Protein AF-A0A1T4RCB4-F1 (afdb_monomer_lite)

Structure (mmCIF, N/CA/C/O backbone):
data_AF-A0A1T4RCB4-F1
#
_entry.id   AF-A0A1T4RCB4-F1
#
loop_
_atom_site.group_PDB
_atom_site.id
_atom_site.type_symbol
_atom_site.label_atom_id
_atom_site.label_alt_id
_atom_site.label_comp_id
_atom_site.label_asym_id
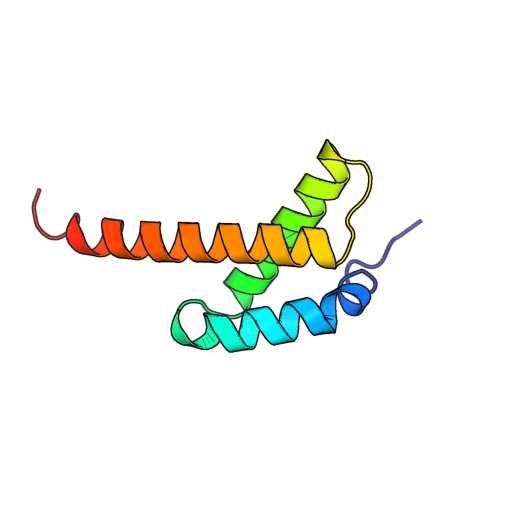_atom_site.label_entity_id
_atom_site.label_seq_id
_atom_site.pdbx_PDB_ins_code
_atom_site.Cartn_x
_atom_site.Cartn_y
_atom_site.Cartn_z
_atom_site.occupancy
_atom_site.B_iso_or_equiv
_atom_site.auth_seq_id
_atom_site.auth_comp_id
_atom_site.auth_asym_id
_atom_site.auth_atom_id
_atom_site.pdbx_PDB_model_num
ATOM 1 N N . MET A 1 1 ? 2.039 -12.947 25.307 1.00 37.69 1 MET A N 1
ATOM 2 C CA . MET A 1 1 ? 0.956 -12.805 24.313 1.00 37.69 1 MET A CA 1
ATOM 3 C C . MET A 1 1 ? 1.595 -12.835 22.934 1.00 37.69 1 MET A C 1
ATOM 5 O O . MET A 1 1 ? 2.317 -11.910 22.598 1.00 37.69 1 MET A O 1
ATOM 9 N N . THR A 1 2 ? 1.458 -13.935 22.197 1.00 40.69 2 THR A N 1
ATOM 10 C CA . THR A 1 2 ? 2.036 -14.107 20.856 1.00 40.69 2 THR A CA 1
ATOM 11 C C . THR A 1 2 ? 0.978 -13.739 19.821 1.00 40.69 2 THR A C 1
ATOM 13 O O . THR A 1 2 ? 0.170 -14.585 19.445 1.00 40.69 2 THR A O 1
ATOM 16 N N . GLU A 1 3 ? 0.937 -12.479 19.386 1.00 42.16 3 GLU A N 1
ATOM 17 C CA . GLU A 1 3 ? 0.145 -12.115 18.209 1.00 42.16 3 GLU A CA 1
ATOM 18 C C . GLU A 1 3 ? 0.741 -12.837 16.998 1.00 42.16 3 GLU A C 1
ATOM 20 O O . GLU A 1 3 ? 1.855 -12.555 16.556 1.00 42.16 3 GLU A O 1
ATOM 25 N N . THR A 1 4 ? 0.026 -13.840 16.498 1.00 43.91 4 THR A N 1
ATOM 26 C CA . THR A 1 4 ? 0.426 -14.611 15.326 1.00 43.91 4 THR A CA 1
ATOM 27 C C . THR A 1 4 ? 0.508 -13.654 14.126 1.00 43.91 4 THR A C 1
ATOM 29 O O . THR A 1 4 ? -0.512 -13.056 13.772 1.00 43.91 4 THR A O 1
ATOM 32 N N . PRO A 1 5 ? 1.663 -13.504 13.447 1.00 54.56 5 PRO A N 1
ATOM 33 C CA . PRO A 1 5 ? 1.852 -12.533 12.357 1.00 54.56 5 PRO A CA 1
ATOM 34 C C . PRO A 1 5 ? 0.947 -12.749 11.125 1.00 54.56 5 PRO A C 1
ATOM 36 O O . PRO A 1 5 ? 0.958 -11.937 10.206 1.00 54.56 5 PRO A O 1
ATOM 39 N N . THR A 1 6 ? 0.148 -13.820 11.109 1.00 50.91 6 THR A N 1
ATOM 40 C CA . THR A 1 6 ? -0.824 -14.174 10.063 1.00 50.91 6 THR A CA 1
ATOM 41 C C . THR A 1 6 ? -2.209 -13.546 10.261 1.00 50.91 6 THR A C 1
ATOM 43 O O . THR A 1 6 ? -2.843 -13.176 9.278 1.00 50.91 6 THR A O 1
ATOM 46 N N . ALA A 1 7 ? -2.693 -13.371 11.498 1.00 51.12 7 ALA A N 1
ATOM 47 C CA . ALA A 1 7 ? -4.070 -12.908 11.726 1.00 51.12 7 ALA A CA 1
ATOM 48 C C . ALA A 1 7 ? -4.282 -11.471 11.228 1.00 51.12 7 ALA A C 1
ATOM 50 O O . ALA A 1 7 ? -5.261 -11.165 10.554 1.00 51.12 7 ALA A O 1
ATOM 51 N N . ALA A 1 8 ? -3.288 -10.619 11.455 1.00 54.44 8 ALA A N 1
ATOM 52 C CA . ALA A 1 8 ? -3.308 -9.236 11.011 1.00 54.44 8 ALA A CA 1
ATOM 53 C C . ALA A 1 8 ? -2.846 -9.044 9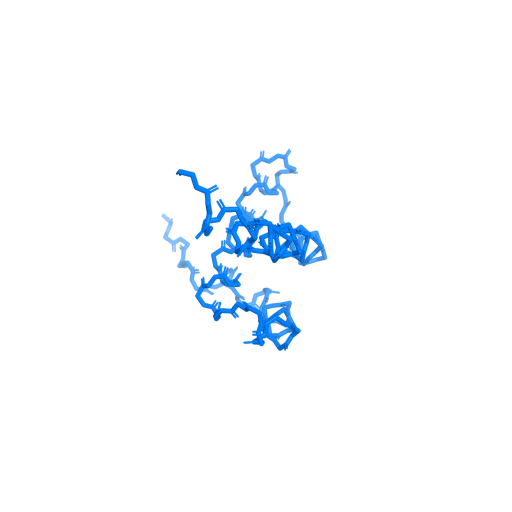.556 1.00 54.44 8 ALA A C 1
ATOM 55 O O . ALA A 1 8 ? -2.475 -7.941 9.172 1.00 54.44 8 ALA A O 1
ATOM 56 N N . LEU A 1 9 ? -2.795 -10.116 8.758 1.00 60.66 9 LEU A N 1
ATOM 57 C CA . LEU A 1 9 ? -2.806 -10.044 7.295 1.00 60.66 9 LEU A CA 1
ATOM 58 C C . LEU A 1 9 ? -4.207 -10.329 6.746 1.00 60.66 9 LEU A C 1
ATOM 60 O O . LEU A 1 9 ? -4.516 -9.868 5.655 1.00 60.66 9 LEU A O 1
ATOM 64 N N . HIS A 1 10 ? -5.068 -11.026 7.499 1.00 68.19 10 HIS A N 1
ATOM 65 C CA . HIS A 1 10 ? -6.424 -11.356 7.056 1.00 68.19 10 HIS A CA 1
ATOM 66 C C . HIS A 1 10 ? -7.289 -10.093 6.925 1.00 68.19 10 HIS A C 1
ATOM 68 O O . HIS A 1 10 ? -7.977 -9.922 5.926 1.00 68.19 10 HIS A O 1
ATOM 74 N N . GLU A 1 11 ? -7.189 -9.147 7.864 1.00 75.25 11 GLU A N 1
ATOM 75 C CA . GLU A 1 11 ? -7.916 -7.865 7.781 1.00 75.25 11 GLU A CA 1
ATOM 76 C C . GLU A 1 11 ? -7.512 -7.021 6.553 1.00 75.25 11 GLU A C 1
ATOM 78 O O . GLU A 1 11 ? -8.317 -6.258 6.024 1.00 75.25 11 GLU A O 1
ATOM 83 N N . PHE A 1 12 ? -6.282 -7.204 6.059 1.00 79.44 12 PHE A N 1
ATOM 84 C CA . PHE A 1 12 ? -5.767 -6.553 4.854 1.00 79.44 12 PHE A CA 1
ATOM 85 C C . PHE A 1 12 ? -5.769 -7.484 3.639 1.00 79.44 12 PHE A C 1
ATOM 87 O O . PHE A 1 12 ? -5.271 -7.089 2.591 1.00 79.44 12 PHE A O 1
ATOM 94 N N . ALA A 1 13 ? -6.320 -8.697 3.733 1.00 81.69 13 ALA A N 1
ATOM 95 C CA . ALA A 1 13 ? -6.384 -9.640 2.621 1.00 81.69 13 ALA A CA 1
ATOM 96 C C . ALA A 1 13 ? -7.050 -9.047 1.364 1.00 81.69 13 ALA A C 1
ATOM 98 O O . ALA A 1 13 ? -6.447 -9.160 0.298 1.00 81.69 13 ALA A O 1
ATOM 99 N N . PRO A 1 14 ? -8.207 -8.349 1.439 1.00 84.56 14 PRO A N 1
ATOM 100 C CA . PRO A 1 14 ? -8.804 -7.742 0.244 1.00 84.56 14 PRO A CA 1
ATOM 101 C C . PRO A 1 14 ? -7.953 -6.605 -0.342 1.00 84.56 14 PRO A C 1
ATOM 103 O O . PRO A 1 14 ? -7.929 -6.408 -1.554 1.00 84.56 14 PRO A O 1
ATOM 106 N N . VAL A 1 15 ? -7.231 -5.869 0.507 1.00 85.94 15 VAL A N 1
ATOM 107 C CA . VAL A 1 15 ? -6.293 -4.814 0.088 1.00 85.94 15 VAL A CA 1
ATOM 108 C C . VAL A 1 15 ? -5.075 -5.430 -0.604 1.00 85.94 15 VAL A C 1
ATOM 110 O O . VAL A 1 15 ? -4.643 -4.968 -1.658 1.00 85.94 15 VAL A O 1
ATOM 113 N N . MET A 1 16 ? -4.535 -6.506 -0.029 1.00 84.44 16 MET A N 1
ATOM 114 C CA . MET A 1 16 ? -3.398 -7.241 -0.571 1.00 84.44 16 MET A CA 1
ATOM 115 C C . MET A 1 16 ? -3.725 -7.882 -1.912 1.00 84.44 16 MET A C 1
ATOM 117 O O . MET A 1 16 ? -2.894 -7.810 -2.808 1.00 84.44 16 MET A O 1
ATOM 121 N N . ASP A 1 17 ? -4.912 -8.469 -2.060 1.00 87.25 17 ASP A N 1
ATOM 122 C CA . ASP A 1 17 ? -5.364 -9.077 -3.311 1.00 87.25 17 ASP A CA 1
ATOM 123 C C . ASP A 1 17 ? -5.475 -8.037 -4.435 1.00 87.25 17 ASP A C 1
ATOM 125 O O . ASP A 1 17 ? -4.879 -8.213 -5.497 1.00 87.25 17 ASP A O 1
ATOM 129 N N . LYS A 1 18 ? -6.103 -6.884 -4.159 1.00 88.25 18 LYS A N 1
ATOM 130 C CA . LYS A 1 18 ? -6.180 -5.763 -5.110 1.00 88.25 18 LYS A CA 1
ATOM 131 C C . LYS A 1 18 ? -4.808 -5.250 -5.530 1.00 88.25 18 LYS A C 1
ATOM 133 O O . LYS A 1 18 ? -4.537 -5.141 -6.721 1.00 88.25 18 LYS A O 1
ATOM 138 N N . LEU A 1 19 ? -3.940 -4.945 -4.562 1.00 86.88 19 LEU A N 1
ATOM 139 C CA . LEU A 1 19 ? -2.590 -4.449 -4.840 1.00 86.88 19 LEU A CA 1
ATOM 140 C C . LEU A 1 19 ? -1.763 -5.495 -5.589 1.00 86.88 19 LEU A C 1
ATOM 142 O O . LEU A 1 19 ? -1.010 -5.163 -6.495 1.00 86.88 19 LEU A O 1
ATOM 146 N N . ARG A 1 20 ? -1.905 -6.771 -5.235 1.00 87.19 20 ARG A N 1
ATOM 147 C CA . ARG A 1 20 ? -1.230 -7.857 -5.936 1.00 87.19 20 ARG A CA 1
ATOM 148 C C . ARG A 1 20 ? -1.704 -7.946 -7.380 1.00 87.19 20 ARG A C 1
ATOM 150 O O . ARG A 1 20 ? -0.854 -8.090 -8.240 1.00 87.19 20 ARG A O 1
ATOM 157 N N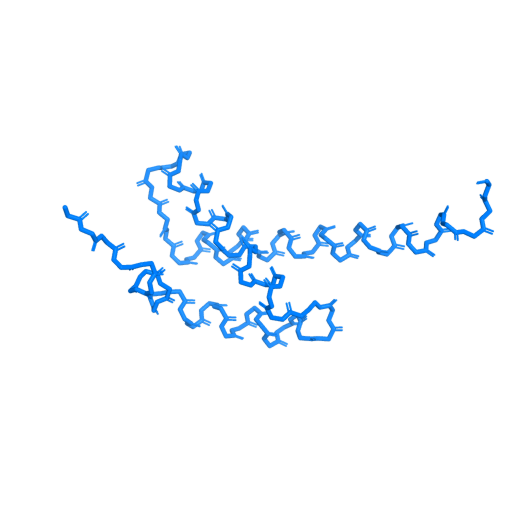 . ALA A 1 21 ? -3.004 -7.842 -7.648 1.00 88.62 21 ALA A N 1
ATOM 158 C CA . ALA A 1 21 ? -3.539 -7.871 -9.005 1.00 88.62 21 ALA A CA 1
ATOM 159 C C . ALA A 1 21 ? -3.118 -6.638 -9.827 1.00 88.62 21 ALA A C 1
ATOM 161 O O . ALA A 1 21 ? -2.691 -6.795 -10.966 1.00 88.62 21 ALA A O 1
ATOM 162 N N . GLU A 1 22 ? -3.178 -5.431 -9.251 1.00 87.75 22 GLU A N 1
ATOM 163 C CA . GLU A 1 22 ? -2.754 -4.192 -9.928 1.00 87.75 22 GLU A CA 1
ATOM 164 C C . GLU A 1 22 ? -1.264 -4.190 -10.272 1.00 87.75 22 GLU A C 1
ATOM 166 O O . GLU A 1 22 ? -0.875 -3.755 -11.351 1.00 87.75 22 GLU A O 1
ATOM 171 N N . PHE A 1 23 ? -0.426 -4.661 -9.350 1.00 87.00 23 PHE A N 1
ATOM 172 C CA . PHE A 1 23 ? 1.024 -4.606 -9.498 1.00 87.00 23 PHE A CA 1
ATOM 173 C C . PHE A 1 23 ? 1.638 -5.946 -9.914 1.00 87.00 23 PHE A C 1
ATOM 175 O O . PHE A 1 23 ? 2.859 -6.031 -9.943 1.00 87.00 23 PHE A O 1
ATOM 182 N N . ALA A 1 24 ? 0.846 -6.967 -10.264 1.00 85.06 24 ALA A N 1
ATOM 183 C CA . ALA A 1 24 ? 1.346 -8.300 -10.635 1.00 85.06 24 ALA A CA 1
ATOM 184 C C . ALA A 1 24 ? 2.357 -8.260 -11.789 1.00 85.06 24 ALA A C 1
ATOM 186 O O . ALA A 1 24 ? 3.308 -9.038 -11.804 1.00 85.06 24 ALA A O 1
ATOM 187 N N . ASP A 1 25 ? 2.145 -7.347 -12.738 1.00 83.94 25 ASP A N 1
ATOM 188 C CA . ASP A 1 25 ? 3.004 -7.153 -13.909 1.00 83.94 25 ASP A CA 1
ATOM 189 C C . ASP A 1 25 ? 4.289 -6.369 -13.575 1.00 83.94 25 ASP A C 1
ATOM 191 O O . ASP A 1 25 ? 5.336 -6.564 -14.185 1.00 83.94 25 ASP A O 1
ATOM 195 N N . VAL A 1 26 ? 4.235 -5.518 -12.545 1.00 85.06 26 VAL A N 1
ATOM 196 C CA . VAL A 1 26 ? 5.319 -4.592 -12.178 1.00 85.06 26 VAL A CA 1
ATOM 197 C C . VAL A 1 26 ? 6.218 -5.168 -11.080 1.00 85.06 26 VAL A C 1
ATOM 199 O O . VAL A 1 26 ? 7.436 -4.976 -11.075 1.00 85.06 26 VAL A O 1
ATOM 202 N N . HIS A 1 27 ? 5.625 -5.855 -10.105 1.00 84.56 27 HIS A N 1
ATOM 203 C CA . HIS A 1 27 ? 6.287 -6.319 -8.897 1.00 84.56 27 HIS A CA 1
ATOM 204 C C . HIS A 1 27 ? 5.806 -7.715 -8.486 1.00 84.56 27 HIS A C 1
ATOM 206 O O . HIS A 1 27 ? 4.606 -7.984 -8.457 1.00 84.56 27 HIS A O 1
ATOM 212 N N . PRO A 1 28 ? 6.721 -8.597 -8.046 1.00 85.06 28 PRO A N 1
ATOM 213 C CA . PRO A 1 28 ? 6.327 -9.880 -7.491 1.00 85.06 28 PRO A CA 1
ATOM 214 C C . PRO A 1 28 ? 5.564 -9.689 -6.176 1.00 85.06 28 PRO A C 1
ATOM 216 O O . PRO A 1 28 ? 5.788 -8.745 -5.412 1.00 85.06 28 PRO A O 1
ATOM 219 N N . GLU A 1 29 ? 4.710 -10.654 -5.854 1.00 83.19 29 GLU A N 1
ATOM 220 C CA . GLU A 1 29 ? 3.849 -10.638 -4.664 1.00 83.19 29 GLU A CA 1
ATOM 221 C C . GLU A 1 29 ? 4.618 -10.466 -3.349 1.00 83.19 29 GLU A C 1
ATOM 223 O O . GLU A 1 29 ? 4.112 -9.909 -2.373 1.00 83.19 29 GLU A O 1
ATOM 228 N N . THR A 1 30 ? 5.861 -10.948 -3.316 1.00 82.81 30 THR A N 1
ATOM 229 C CA . THR A 1 30 ? 6.775 -10.814 -2.180 1.00 82.81 30 THR A CA 1
ATOM 230 C C . THR A 1 30 ? 7.129 -9.351 -1.917 1.00 82.81 30 THR A C 1
ATOM 232 O O . THR A 1 30 ? 7.203 -8.939 -0.755 1.00 82.81 30 THR A O 1
ATOM 235 N N . THR A 1 31 ? 7.286 -8.545 -2.970 1.00 87.25 31 THR A N 1
ATOM 236 C CA . THR A 1 31 ? 7.502 -7.094 -2.886 1.00 87.25 31 THR A CA 1
ATOM 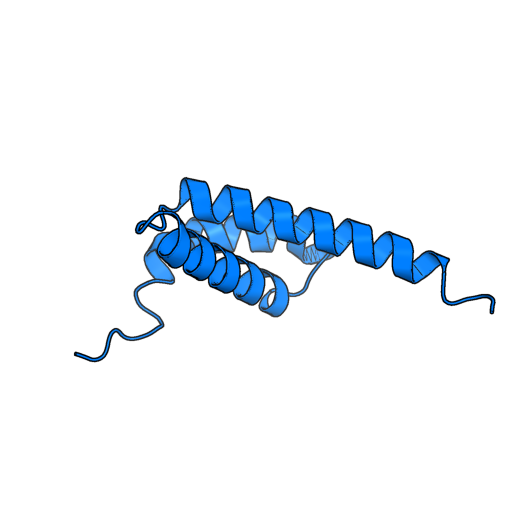237 C C . THR A 1 31 ? 6.240 -6.387 -2.406 1.00 87.25 31 THR A C 1
ATOM 239 O O . THR A 1 31 ? 6.315 -5.586 -1.472 1.00 87.25 31 THR A O 1
ATOM 242 N N . VAL A 1 32 ? 5.074 -6.740 -2.958 1.00 87.38 32 VAL A N 1
ATOM 243 C CA . VAL A 1 32 ? 3.775 -6.182 -2.541 1.00 87.38 32 VAL A CA 1
ATOM 244 C C . VAL A 1 32 ? 3.513 -6.467 -1.055 1.00 87.38 32 VAL A C 1
ATOM 246 O O . VAL A 1 32 ? 3.228 -5.553 -0.280 1.00 87.38 32 VAL A O 1
ATOM 249 N N . SER A 1 33 ? 3.731 -7.710 -0.616 1.00 84.75 33 SER A N 1
ATOM 250 C CA . SER A 1 33 ? 3.598 -8.137 0.785 1.00 84.75 33 SER A CA 1
ATOM 251 C C . SER A 1 33 ? 4.542 -7.389 1.727 1.00 84.75 33 SER A C 1
ATOM 253 O O . SER A 1 33 ? 4.155 -7.006 2.833 1.00 84.75 33 SER A O 1
ATOM 255 N N . ARG A 1 34 ? 5.788 -7.139 1.304 1.00 85.56 34 ARG A N 1
ATOM 256 C CA . ARG A 1 34 ? 6.743 -6.336 2.083 1.00 85.56 34 ARG A CA 1
ATOM 257 C C . ARG A 1 34 ? 6.308 -4.875 2.186 1.00 85.56 34 ARG A C 1
ATOM 259 O O . ARG A 1 34 ? 6.383 -4.330 3.286 1.00 85.56 34 ARG A O 1
ATOM 266 N N . CYS A 1 35 ? 5.818 -4.274 1.100 1.00 88.69 35 CYS A N 1
ATOM 267 C CA . CYS A 1 35 ? 5.301 -2.902 1.106 1.00 88.69 35 CYS A CA 1
ATOM 268 C C . CYS A 1 35 ? 4.120 -2.743 2.061 1.00 88.69 35 CYS A C 1
ATOM 270 O O . CYS A 1 35 ? 4.136 -1.851 2.903 1.00 88.69 35 CYS A O 1
ATOM 272 N N . VAL A 1 36 ? 3.136 -3.642 2.000 1.00 87.50 36 VAL A N 1
ATOM 273 C CA . VAL A 1 36 ? 1.973 -3.595 2.899 1.00 87.50 36 VAL A CA 1
ATOM 274 C C . VAL A 1 36 ? 2.393 -3.763 4.359 1.00 87.50 36 VAL A C 1
ATOM 276 O O . VAL A 1 36 ? 1.924 -3.031 5.232 1.00 87.50 36 VAL A O 1
ATOM 279 N N . ARG A 1 37 ? 3.337 -4.668 4.647 1.00 87.31 37 ARG A N 1
ATOM 280 C CA . ARG A 1 37 ? 3.843 -4.858 6.013 1.00 87.31 37 ARG A CA 1
ATOM 281 C C . ARG A 1 37 ? 4.599 -3.630 6.526 1.00 87.31 37 ARG A C 1
ATOM 283 O O . ARG A 1 37 ? 4.428 -3.261 7.688 1.00 87.31 37 ARG A O 1
ATOM 290 N N . ALA A 1 38 ? 5.400 -2.995 5.671 1.00 88.19 38 ALA A N 1
ATOM 291 C CA . ALA A 1 38 ? 6.107 -1.758 5.988 1.00 88.19 38 ALA A CA 1
ATOM 292 C C . ALA A 1 38 ? 5.128 -0.596 6.224 1.00 88.19 38 ALA A C 1
ATOM 294 O O . ALA A 1 38 ? 5.215 0.057 7.260 1.00 88.19 38 ALA A O 1
ATOM 295 N N . ALA A 1 39 ? 4.143 -0.413 5.339 1.00 89.81 39 ALA A N 1
ATOM 296 C CA . ALA A 1 39 ? 3.094 0.599 5.459 1.00 89.81 39 ALA A CA 1
ATOM 297 C C . ALA A 1 39 ? 2.303 0.445 6.765 1.00 89.81 39 ALA A C 1
ATOM 299 O O . ALA A 1 39 ? 2.146 1.399 7.523 1.00 89.81 39 ALA A O 1
ATOM 300 N N . ARG A 1 40 ? 1.874 -0.782 7.085 1.00 87.06 40 ARG A N 1
ATOM 301 C CA . ARG A 1 40 ? 1.181 -1.094 8.342 1.00 87.06 40 ARG A CA 1
ATOM 302 C C . ARG A 1 40 ? 2.042 -0.782 9.563 1.00 87.06 40 ARG A C 1
ATOM 304 O O . ARG A 1 40 ? 1.529 -0.273 10.558 1.00 87.06 40 ARG A O 1
ATOM 311 N N . SER A 1 41 ? 3.326 -1.136 9.524 1.00 87.38 41 SER A N 1
ATOM 312 C CA . SER A 1 41 ? 4.238 -0.851 10.632 1.00 87.38 41 SER A CA 1
ATOM 313 C C . SER A 1 41 ? 4.434 0.652 10.812 1.00 87.38 41 SER A C 1
ATOM 315 O O . SER A 1 41 ? 4.305 1.125 11.933 1.00 87.38 41 SER A O 1
ATOM 317 N N . GLY A 1 42 ? 4.653 1.397 9.724 1.00 85.81 42 GLY A N 1
ATOM 318 C CA . GLY A 1 42 ? 4.816 2.851 9.759 1.00 85.81 42 GLY A CA 1
ATOM 319 C C . GLY A 1 42 ? 3.563 3.578 10.247 1.00 85.81 42 GLY A C 1
ATOM 320 O O . GLY A 1 42 ? 3.657 4.464 11.083 1.00 85.81 42 GLY A O 1
ATOM 321 N N . LEU A 1 43 ? 2.372 3.159 9.814 1.00 89.38 43 LEU A N 1
ATOM 322 C CA . LEU A 1 43 ? 1.112 3.738 10.295 1.00 89.38 43 LEU A CA 1
ATOM 323 C C . LEU A 1 43 ? 0.862 3.449 11.776 1.00 89.38 43 LEU A C 1
ATOM 325 O O . LEU A 1 43 ? 0.410 4.318 12.516 1.00 89.38 43 LEU A O 1
ATOM 329 N N . ARG A 1 44 ? 1.176 2.237 12.242 1.00 88.44 44 ARG A N 1
ATOM 330 C CA . ARG A 1 44 ? 1.047 1.908 13.665 1.00 88.44 44 ARG A CA 1
ATOM 331 C C . ARG A 1 44 ? 2.046 2.685 14.523 1.00 88.44 44 ARG A C 1
ATOM 333 O O . ARG A 1 44 ? 1.689 3.064 15.629 1.00 88.44 44 ARG A O 1
ATOM 340 N N . ASP A 1 45 ? 3.245 2.930 14.008 1.00 88.38 45 ASP A N 1
ATOM 341 C CA . ASP A 1 45 ? 4.290 3.700 14.687 1.00 88.38 45 ASP A CA 1
ATOM 342 C C . ASP A 1 45 ? 3.955 5.202 14.747 1.00 88.38 45 ASP A C 1
ATOM 344 O O . ASP A 1 45 ? 4.003 5.810 15.811 1.00 88.38 45 ASP A O 1
ATOM 348 N N . VAL A 1 46 ? 3.506 5.784 13.630 1.00 89.31 46 VAL A N 1
ATOM 349 C CA . VAL A 1 46 ? 3.227 7.226 13.512 1.00 89.31 46 VAL A CA 1
ATOM 350 C C . VAL A 1 46 ? 1.849 7.602 14.055 1.00 89.31 46 VAL A C 1
ATOM 352 O O . VAL A 1 46 ? 1.684 8.621 14.719 1.00 89.31 46 VAL A O 1
ATOM 355 N N . THR A 1 47 ? 0.825 6.816 13.728 1.00 84.44 47 THR A N 1
ATOM 356 C CA . THR A 1 47 ? -0.586 7.153 13.981 1.00 84.44 47 THR A CA 1
ATOM 357 C C . THR A 1 47 ? -1.186 6.339 15.129 1.00 84.44 47 THR A C 1
ATOM 359 O O . THR A 1 47 ? -2.324 6.580 15.530 1.00 84.44 47 THR A O 1
ATOM 362 N N . GLY A 1 48 ? -0.476 5.324 15.632 1.00 86.31 48 GLY A N 1
ATOM 363 C CA . GLY A 1 48 ? -0.997 4.380 16.628 1.00 86.31 48 GLY A CA 1
ATOM 364 C C . GLY A 1 48 ? -2.077 3.431 16.090 1.00 86.31 48 GLY A C 1
ATOM 365 O O . GLY A 1 48 ? -2.537 2.546 16.810 1.00 86.31 48 GLY A O 1
ATOM 366 N N . LYS A 1 49 ? -2.502 3.591 14.829 1.00 82.88 49 LYS A N 1
ATOM 367 C CA . LYS A 1 49 ? -3.563 2.813 14.177 1.00 82.88 49 LYS A CA 1
ATOM 368 C C . LYS A 1 49 ? -3.186 2.534 12.729 1.00 82.88 49 LYS A C 1
ATOM 370 O O . LYS A 1 49 ? -2.750 3.427 12.015 1.00 82.88 49 LYS A O 1
ATOM 375 N N . ALA A 1 50 ? -3.415 1.304 12.286 1.00 83.81 50 ALA A N 1
ATOM 376 C CA . ALA A 1 50 ? -3.224 0.903 10.899 1.00 83.81 50 ALA A CA 1
ATOM 377 C C . ALA A 1 50 ? -4.567 0.442 10.331 1.00 83.81 50 ALA A C 1
ATOM 379 O O . ALA A 1 50 ? -4.920 -0.725 10.448 1.00 83.81 50 ALA A O 1
ATOM 380 N N . THR A 1 51 ? -5.344 1.376 9.782 1.00 86.19 51 THR A N 1
ATOM 381 C CA . THR A 1 51 ? -6.609 1.046 9.114 1.00 86.19 51 THR A CA 1
ATOM 382 C C . THR A 1 51 ? -6.343 0.529 7.698 1.00 86.19 51 THR A C 1
ATOM 384 O O . THR A 1 51 ? -5.373 0.958 7.068 1.00 86.19 51 THR A O 1
ATOM 387 N N . PRO A 1 52 ? -7.190 -0.365 7.162 1.00 84.31 52 PRO A N 1
ATOM 388 C CA . PRO A 1 52 ? -6.992 -0.934 5.829 1.00 84.31 52 PRO A CA 1
ATOM 389 C C . PRO A 1 52 ? -6.976 0.114 4.713 1.00 84.31 52 PRO A C 1
ATOM 391 O O . PRO A 1 52 ? -6.165 -0.010 3.803 1.00 84.31 52 PRO A O 1
ATOM 394 N N . ASP A 1 53 ? -7.772 1.181 4.825 1.00 87.38 53 ASP A N 1
ATOM 395 C CA . ASP A 1 53 ? -7.767 2.305 3.874 1.00 87.38 53 ASP A CA 1
ATOM 396 C C . ASP A 1 53 ? -6.409 3.027 3.825 1.00 87.38 53 ASP A C 1
ATOM 398 O O . ASP A 1 53 ? -5.828 3.229 2.758 1.00 87.38 53 ASP A O 1
ATOM 402 N N . LEU A 1 54 ? -5.848 3.358 4.994 1.00 87.44 54 LEU A N 1
ATOM 403 C CA . LEU A 1 54 ? -4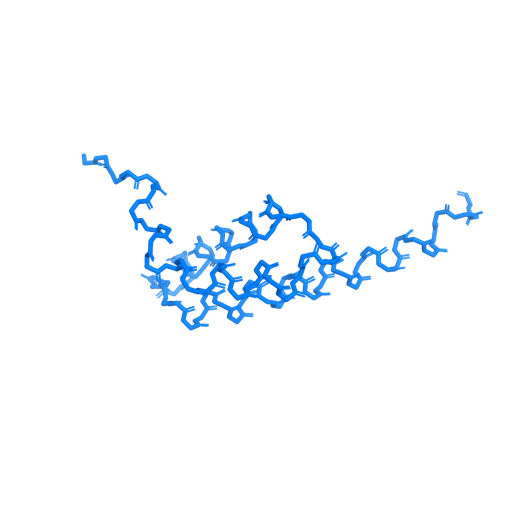.548 4.024 5.070 1.00 87.44 54 LEU A CA 1
ATOM 404 C C . LEU A 1 54 ? -3.427 3.100 4.599 1.00 87.44 54 LEU A C 1
ATOM 406 O O . LEU A 1 54 ? -2.537 3.534 3.868 1.00 87.44 54 LEU A O 1
ATOM 410 N N . VAL A 1 55 ? -3.473 1.827 4.995 1.00 89.38 55 VAL A N 1
ATOM 411 C CA . VAL A 1 55 ? -2.486 0.830 4.572 1.00 89.38 55 VAL A CA 1
ATOM 412 C C . VAL A 1 55 ? -2.516 0.653 3.055 1.00 89.38 55 VAL A C 1
ATOM 414 O O . VAL A 1 55 ? -1.448 0.648 2.450 1.00 89.38 55 VAL A O 1
ATOM 417 N N . GLU A 1 56 ? -3.698 0.574 2.436 1.00 89.75 56 GLU A N 1
ATOM 418 C CA . GLU A 1 56 ? -3.849 0.498 0.977 1.00 89.75 56 GLU A CA 1
ATOM 419 C C . GLU A 1 56 ? -3.212 1.711 0.294 1.00 89.75 56 GLU A C 1
ATOM 421 O O . GLU A 1 56 ? -2.365 1.555 -0.586 1.00 89.75 56 GLU A O 1
ATOM 426 N N . ARG A 1 57 ? -3.565 2.924 0.738 1.00 90.50 57 ARG A N 1
ATOM 427 C CA . ARG A 1 57 ? -3.072 4.175 0.145 1.00 90.50 57 ARG A CA 1
ATOM 428 C C . ARG A 1 57 ? -1.557 4.308 0.245 1.00 90.50 57 ARG A C 1
ATOM 430 O O . ARG A 1 57 ? -0.906 4.631 -0.747 1.00 90.50 57 ARG A O 1
ATOM 437 N N . ILE A 1 58 ? -0.991 4.043 1.423 1.00 90.56 58 ILE A N 1
ATOM 438 C CA . ILE A 1 58 ? 0.457 4.116 1.633 1.00 90.56 58 ILE A CA 1
ATOM 439 C C . ILE A 1 58 ? 1.157 3.011 0.839 1.00 90.56 58 ILE A C 1
ATOM 441 O O . ILE A 1 58 ? 2.095 3.301 0.104 1.00 90.56 58 ILE A O 1
ATOM 445 N N . ALA A 1 59 ? 0.686 1.764 0.896 1.00 90.44 59 ALA A N 1
ATOM 446 C CA . ALA A 1 59 ? 1.293 0.676 0.134 1.00 90.44 59 ALA A CA 1
ATOM 447 C C . ALA A 1 59 ? 1.277 0.950 -1.378 1.00 90.44 59 ALA A C 1
ATOM 449 O O . ALA A 1 59 ? 2.307 0.780 -2.028 1.00 90.44 59 ALA A O 1
ATOM 450 N N . ARG A 1 60 ? 0.159 1.448 -1.927 1.00 89.88 60 ARG A N 1
ATOM 451 C CA . ARG A 1 60 ? 0.062 1.851 -3.338 1.00 89.88 60 ARG A CA 1
ATOM 452 C C . ARG A 1 60 ? 1.079 2.940 -3.673 1.00 89.88 60 ARG A C 1
ATOM 454 O O . ARG A 1 60 ? 1.777 2.839 -4.678 1.00 89.88 60 ARG A O 1
ATOM 461 N N . GLN A 1 61 ? 1.216 3.952 -2.815 1.00 90.44 61 GLN A N 1
ATOM 462 C CA . GLN A 1 61 ? 2.188 5.024 -3.023 1.00 90.44 61 GLN A CA 1
ATOM 463 C C . GLN A 1 61 ? 3.629 4.499 -3.038 1.00 90.44 61 GLN A C 1
ATOM 465 O O . GLN A 1 61 ? 4.405 4.889 -3.910 1.00 90.44 61 GLN A O 1
ATOM 470 N N . HIS A 1 62 ? 3.976 3.599 -2.115 1.00 88.69 62 HIS A N 1
ATOM 471 C CA . HIS A 1 62 ? 5.290 2.958 -2.086 1.00 88.69 62 HIS A CA 1
ATOM 472 C C . HIS A 1 62 ? 5.549 2.130 -3.350 1.00 88.69 62 HIS A C 1
ATOM 474 O O . HIS A 1 62 ? 6.647 2.198 -3.893 1.00 88.69 62 HIS A O 1
ATOM 480 N N . LEU A 1 63 ? 4.554 1.386 -3.842 1.00 88.38 63 LEU A N 1
ATOM 481 C CA . LEU A 1 63 ? 4.683 0.606 -5.076 1.00 88.38 63 LEU A CA 1
ATOM 482 C C . L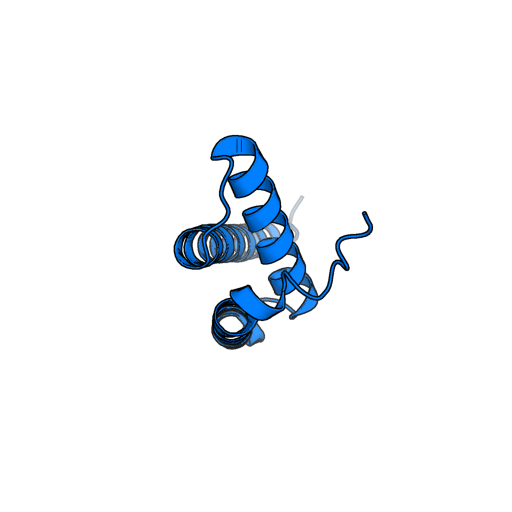EU A 1 63 ? 4.859 1.506 -6.303 1.00 88.38 63 LEU A C 1
ATOM 484 O O . LEU A 1 63 ? 5.722 1.225 -7.122 1.00 88.38 63 LEU A O 1
ATOM 488 N N . HIS A 1 64 ? 4.139 2.627 -6.406 1.00 88.31 64 HIS A N 1
ATOM 489 C CA . HIS A 1 64 ? 4.376 3.601 -7.480 1.00 88.31 64 HIS A CA 1
ATOM 490 C C . HIS A 1 64 ? 5.767 4.232 -7.409 1.00 88.31 64 HIS A C 1
ATOM 492 O O . HIS A 1 64 ? 6.412 4.393 -8.441 1.00 88.31 64 HIS A O 1
ATOM 498 N N . VAL A 1 65 ? 6.241 4.581 -6.209 1.00 88.81 65 VAL A N 1
ATOM 499 C CA . VAL A 1 65 ? 7.595 5.127 -6.023 1.00 88.81 65 VAL A CA 1
ATOM 500 C C . VAL A 1 65 ? 8.649 4.090 -6.389 1.00 88.81 65 VAL A C 1
ATOM 502 O O . VAL A 1 65 ? 9.620 4.434 -7.051 1.00 88.81 65 VAL A O 1
ATOM 505 N N . LEU A 1 66 ? 8.458 2.826 -5.999 1.00 84.94 66 LEU A N 1
ATOM 506 C CA . LEU A 1 66 ? 9.342 1.738 -6.405 1.00 84.94 66 LEU A CA 1
ATOM 507 C C . LEU A 1 66 ? 9.325 1.574 -7.923 1.00 84.94 66 LEU A C 1
ATOM 509 O O . LEU A 1 66 ? 10.389 1.592 -8.526 1.00 84.94 66 LEU A O 1
ATOM 513 N N . ALA A 1 67 ? 8.151 1.479 -8.547 1.00 84.44 67 ALA A N 1
ATOM 514 C CA . ALA A 1 67 ? 8.012 1.366 -9.996 1.00 84.44 67 ALA A CA 1
ATOM 515 C C . ALA A 1 67 ? 8.717 2.515 -10.736 1.00 84.44 67 ALA A C 1
ATOM 517 O O . ALA A 1 67 ? 9.475 2.265 -11.671 1.00 84.44 67 ALA A O 1
ATOM 518 N N . ALA A 1 68 ? 8.538 3.756 -10.271 1.00 83.69 68 ALA A N 1
ATOM 519 C CA . ALA A 1 68 ? 9.245 4.918 -10.799 1.00 83.69 68 ALA A CA 1
ATOM 520 C C . ALA A 1 68 ? 10.761 4.792 -10.589 1.00 83.69 68 ALA A C 1
ATOM 522 O O . ALA A 1 68 ? 11.516 4.895 -11.543 1.00 83.69 68 ALA A O 1
ATOM 523 N N . ALA A 1 69 ? 11.225 4.476 -9.378 1.00 80.81 69 ALA A N 1
ATOM 524 C CA . ALA A 1 69 ? 12.649 4.314 -9.094 1.00 80.81 69 ALA A CA 1
ATOM 525 C C . ALA A 1 69 ? 13.297 3.208 -9.945 1.00 80.81 69 ALA A C 1
ATOM 527 O O . ALA A 1 69 ? 14.407 3.386 -10.434 1.00 80.81 69 ALA A O 1
ATOM 528 N N . PHE A 1 70 ? 12.615 2.085 -10.177 1.00 71.44 70 PHE A N 1
ATOM 529 C CA . PHE A 1 70 ? 13.103 1.039 -11.078 1.00 71.44 70 PHE A CA 1
ATOM 530 C C . PHE A 1 70 ? 13.148 1.506 -12.540 1.00 71.44 70 PHE A C 1
ATOM 532 O O . PHE A 1 70 ? 14.101 1.163 -13.241 1.00 71.44 70 PHE A O 1
ATOM 539 N N . ALA A 1 71 ? 12.185 2.319 -12.988 1.00 67.56 71 ALA A N 1
ATOM 540 C CA . ALA A 1 71 ? 12.214 2.927 -14.319 1.00 67.56 71 ALA A CA 1
ATOM 541 C C . ALA A 1 71 ? 13.422 3.870 -14.496 1.00 67.56 71 ALA A C 1
ATOM 543 O O . ALA A 1 71 ? 14.087 3.828 -15.529 1.00 67.56 71 ALA A O 1
ATOM 544 N N . GLU A 1 72 ? 13.772 4.641 -13.464 1.00 60.59 72 GLU A N 1
ATOM 545 C CA . GLU A 1 72 ? 14.921 5.561 -13.475 1.00 60.59 72 GLU A CA 1
ATOM 546 C C . GLU A 1 72 ? 16.268 4.805 -13.419 1.00 60.59 72 GLU A C 1
ATOM 548 O O . GLU A 1 72 ? 17.230 5.136 -14.121 1.00 60.59 72 GLU A O 1
ATOM 553 N N . VAL A 1 73 ? 16.349 3.743 -12.606 1.00 57.66 73 VAL A N 1
ATOM 554 C CA . VAL A 1 73 ? 17.563 2.918 -12.448 1.00 57.66 73 VAL A CA 1
ATOM 555 C C . VAL A 1 73 ? 17.846 2.095 -13.713 1.00 57.66 73 VAL A C 1
ATOM 557 O O . VAL A 1 73 ? 19.011 1.907 -14.066 1.00 57.66 73 VAL A O 1
ATOM 560 N N . GLY A 1 74 ? 16.807 1.685 -14.450 1.00 54.28 74 GLY A N 1
ATOM 561 C CA . GLY A 1 74 ? 16.929 1.024 -15.755 1.00 54.28 74 GLY A CA 1
ATOM 562 C C . GLY A 1 74 ? 17.454 1.923 -16.886 1.00 54.28 74 GLY A C 1
ATOM 563 O O . GLY A 1 74 ? 17.902 1.410 -17.908 1.00 54.28 74 GLY A O 1
ATOM 564 N N . GLN A 1 75 ? 17.444 3.249 -16.713 1.00 49.69 75 GLN A N 1
ATOM 565 C CA . GLN A 1 75 ? 17.950 4.215 -17.701 1.00 49.69 75 GLN A CA 1
ATOM 566 C C . GLN A 1 75 ? 19.391 4.669 -17.401 1.00 49.69 75 GLN A C 1
ATOM 568 O O . GLN A 1 75 ? 20.097 5.111 -18.304 1.00 49.69 75 GLN A O 1
ATOM 573 N N . SER A 1 76 ? 19.850 4.537 -16.149 1.00 48.19 76 SER A N 1
ATOM 574 C CA . SER A 1 76 ? 21.142 5.087 -15.697 1.00 48.19 76 SER A CA 1
ATOM 575 C C . SER A 1 76 ? 22.246 4.043 -15.465 1.00 48.19 76 SER A C 1
ATOM 577 O O . SER A 1 76 ? 23.362 4.407 -15.112 1.00 48.19 76 SER A O 1
ATOM 579 N N . GLN A 1 77 ? 21.983 2.754 -15.701 1.00 48.91 77 GLN A N 1
ATOM 580 C CA . GLN A 1 77 ? 22.990 1.678 -15.684 1.00 48.91 77 GLN A CA 1
ATOM 581 C C . GLN A 1 77 ? 23.285 1.143 -17.098 1.00 48.91 77 GLN A C 1
ATOM 583 O O . GLN A 1 77 ? 23.349 -0.059 -17.318 1.00 48.91 77 GLN A O 1
ATOM 588 N N . THR A 1 78 ? 23.468 2.025 -18.088 1.00 54.09 78 THR A N 1
ATOM 589 C CA . THR A 1 78 ? 24.121 1.628 -19.356 1.00 54.09 78 THR A CA 1
ATOM 590 C C . THR A 1 78 ? 25.250 2.550 -19.813 1.00 54.09 78 THR A C 1
ATOM 592 O O . THR A 1 78 ? 25.877 2.251 -20.822 1.00 54.09 78 THR A O 1
ATOM 595 N N . THR A 1 79 ? 25.572 3.604 -19.053 1.00 56.22 79 THR A N 1
ATOM 596 C CA . THR A 1 79 ? 26.762 4.441 -19.273 1.00 56.22 79 THR A CA 1
ATOM 597 C C . THR A 1 79 ? 27.129 5.151 -17.969 1.00 56.22 79 THR A C 1
ATOM 599 O O . THR A 1 79 ? 26.524 6.176 -17.663 1.00 56.22 79 THR A O 1
ATOM 602 N N . ARG A 1 80 ? 28.093 4.624 -17.204 1.00 48.47 80 ARG A N 1
ATOM 603 C CA . ARG A 1 80 ? 29.288 5.348 -16.719 1.00 48.47 80 ARG A CA 1
ATOM 604 C C . ARG A 1 80 ? 30.097 4.512 -15.731 1.00 48.47 80 ARG A C 1
ATOM 606 O O . ARG A 1 80 ? 29.486 3.921 -14.818 1.00 48.47 80 ARG A O 1
#

Foldseek 3Di:
DDPPPPVVVVQLVVLLVVQCVVCVVPDPSVLLVVLLVVQQVVCCVPVVDRHNVSSSVRSVVVSVVVSVVVVVVVVPPPDD

Radius of gyration: 14.57 Å; chains: 1; bounding box: 38×22×44 Å

Secondary structure (DSSP, 8-state):
----TTHHHHTTHHHHHHHHHHHTTTS-HHHHHHHHHHHHHHHHHHHS---HHHHHHHHHHHHHHHHHHHHHHHHHSS--

pLDDT: mean 77.74, std 15.4, range [37.69, 90.56]

Organism: NCBI:txid1122192

Sequence (80 aa):
MTETPTAALHEFAPVMDKLRAEFADVHPETTVSRCVRAARSGLRDVTGKATPDLVERIARQHLHVLAAAFAEVGQSQTTR